Protein AF-A0A4Q4CK90-F1 (afdb_monomer_lite)

Secondary structure (DSSP, 8-state):
-PPPP-------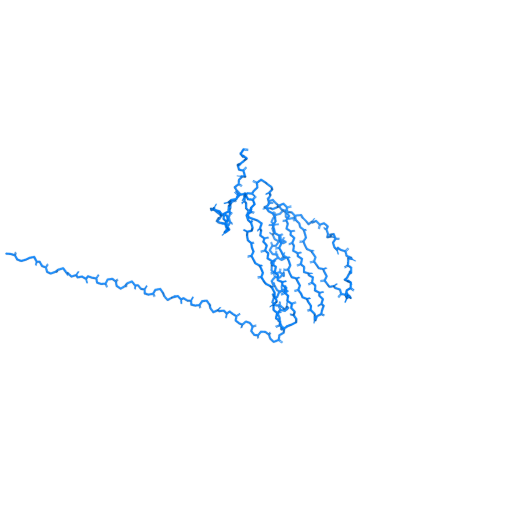----------------TT-SHHHHHHHHHHHHHHHHTSTT-EEPP-TTTTPPBTTB--EEEEEEEEETTEEEEEEEEEEETTTEEEEEEEEEPPTTB-PPEEEEEEEE-SSSEEEEEEEEE--STTPPSSPTT--S----B----

pLDDT: mean 79.54, std 20.95, range [35.12, 98.38]

Foldseek 3Di:
DDDDDDPPPPPPDPPPPPPPPPPPPPPPVFACVVVVVVVLVVVVVVQVPAPAKDWDDDPCVPPADPVGGKDKDWTWTDGPAFRIWIWIWIDDPQAKIKTWIWTHGPPQFQFFIWTWIWIDHRHYTPDTDTARHGPDPPADVVGPPDPPDDRDGPPDD

Radius of gyration: 23.77 Å; chains: 1; bounding box: 34×91×54 Å

Structure (mmCIF, N/CA/C/O backbone):
data_AF-A0A4Q4CK90-F1
#
_entry.id   AF-A0A4Q4CK90-F1
#
loop_
_atom_site.group_PDB
_atom_site.id
_atom_site.type_symbol
_atom_site.label_atom_id
_atom_site.label_alt_id
_atom_site.label_comp_id
_atom_site.label_asym_id
_atom_site.label_entity_id
_atom_site.label_seq_id
_atom_site.pdbx_PDB_ins_code
_atom_site.Cartn_x
_atom_site.Cartn_y
_atom_site.Cartn_z
_atom_site.occupancy
_atom_site.B_iso_or_equiv
_atom_site.auth_seq_id
_atom_site.auth_comp_id
_atom_site.auth_asym_id
_atom_site.auth_atom_id
_atom_site.pdbx_PDB_model_num
ATOM 1 N N . MET A 1 1 ? -11.743 -72.543 -25.125 1.00 45.97 1 MET A N 1
ATOM 2 C CA . MET A 1 1 ? -10.840 -71.737 -24.270 1.00 45.97 1 MET A CA 1
ATOM 3 C C . MET A 1 1 ? -11.528 -70.420 -23.928 1.00 45.97 1 MET A C 1
ATOM 5 O O . MET A 1 1 ? -11.867 -69.681 -24.841 1.00 45.97 1 MET A O 1
ATOM 9 N N . ARG A 1 2 ? -11.823 -70.162 -22.646 1.00 41.50 2 ARG A N 1
ATOM 10 C CA . ARG A 1 2 ? -12.403 -68.891 -22.164 1.00 41.50 2 ARG A CA 1
ATOM 11 C C . ARG A 1 2 ? -11.261 -67.947 -21.750 1.00 41.50 2 ARG A C 1
ATOM 13 O O . ARG A 1 2 ? -10.321 -68.440 -21.128 1.00 41.50 2 ARG A O 1
ATOM 20 N N . PRO A 1 3 ? -11.304 -66.637 -22.056 1.00 51.50 3 PRO A N 1
ATOM 21 C CA . PRO A 1 3 ? -10.297 -65.705 -21.554 1.00 51.50 3 PRO A CA 1
ATOM 22 C C . PRO A 1 3 ? -10.461 -65.515 -20.032 1.00 51.50 3 PRO A C 1
ATOM 24 O O . PRO A 1 3 ? -11.576 -65.659 -19.520 1.00 51.50 3 PRO A O 1
ATOM 27 N N . PRO A 1 4 ? -9.384 -65.197 -19.290 1.00 47.50 4 PRO A N 1
ATOM 28 C CA . PRO A 1 4 ? -9.470 -64.995 -17.848 1.00 47.50 4 PRO A CA 1
ATOM 29 C C . PRO A 1 4 ? -10.221 -63.690 -17.518 1.00 47.50 4 PRO A C 1
ATOM 31 O O . PRO A 1 4 ? -10.233 -62.753 -18.327 1.00 47.50 4 PRO A O 1
ATOM 34 N N . PRO A 1 5 ? -10.854 -63.590 -16.335 1.00 46.75 5 PRO A N 1
ATOM 35 C CA . PRO A 1 5 ? -11.601 -62.403 -15.949 1.00 46.75 5 PRO A CA 1
ATOM 36 C C . PRO A 1 5 ? -10.650 -61.221 -15.720 1.00 46.75 5 PRO A C 1
ATOM 38 O O . PRO A 1 5 ? -9.646 -61.322 -15.014 1.00 46.75 5 PRO A O 1
ATOM 41 N N . ARG A 1 6 ? -10.978 -60.067 -16.313 1.00 45.03 6 ARG A N 1
ATOM 42 C CA . ARG A 1 6 ? -10.251 -58.809 -16.101 1.00 45.03 6 ARG A CA 1
ATOM 43 C C . ARG A 1 6 ? -10.436 -58.349 -14.653 1.00 45.03 6 ARG A C 1
ATOM 45 O O . ARG A 1 6 ? -11.505 -57.866 -14.283 1.00 45.03 6 ARG A O 1
ATOM 52 N N . CYS A 1 7 ? -9.380 -58.461 -13.851 1.00 35.41 7 CYS A N 1
ATOM 53 C CA . CYS A 1 7 ? -9.307 -57.871 -12.519 1.00 35.41 7 CYS A CA 1
ATOM 54 C C . CYS A 1 7 ? -9.295 -56.338 -12.655 1.00 35.41 7 CYS A C 1
ATOM 56 O O . CYS A 1 7 ? -8.308 -55.730 -13.071 1.00 35.41 7 CYS A O 1
ATOM 58 N N . ARG A 1 8 ? -10.438 -55.702 -12.384 1.00 43.19 8 ARG A N 1
ATOM 59 C CA . ARG A 1 8 ? -10.606 -54.246 -12.428 1.00 43.19 8 ARG A CA 1
ATOM 60 C C . ARG A 1 8 ? -9.998 -53.664 -11.151 1.00 43.19 8 ARG A C 1
ATOM 62 O O . ARG A 1 8 ? -10.685 -53.523 -10.144 1.00 43.19 8 ARG A O 1
ATOM 69 N N . LEU A 1 9 ? -8.702 -53.352 -11.188 1.00 37.97 9 LEU A N 1
ATOM 70 C CA . LEU A 1 9 ? -8.012 -52.653 -10.106 1.00 37.97 9 LEU A CA 1
ATOM 71 C C . LEU A 1 9 ? -8.641 -51.255 -9.948 1.00 37.97 9 LEU A C 1
ATOM 73 O O . LEU A 1 9 ? -8.344 -50.322 -10.696 1.00 37.97 9 LEU A O 1
ATOM 77 N N . LEU A 1 10 ? -9.571 -51.115 -9.003 1.00 41.34 10 LEU A N 1
ATOM 78 C CA . LEU A 1 10 ? -10.114 -49.831 -8.572 1.00 41.34 10 LEU A CA 1
ATOM 79 C C . LEU A 1 10 ? -9.000 -49.059 -7.855 1.00 41.34 10 LEU A C 1
ATOM 81 O O . LEU A 1 10 ? -8.871 -49.118 -6.634 1.00 41.34 10 LEU A O 1
ATOM 85 N N . LEU A 1 11 ? -8.197 -48.313 -8.615 1.00 40.19 11 LEU A N 1
ATOM 86 C CA . LEU A 1 11 ? -7.336 -47.266 -8.072 1.00 40.19 11 LEU A CA 1
ATOM 87 C C . LEU A 1 11 ? -8.235 -46.191 -7.451 1.00 40.19 11 LEU A C 1
ATOM 89 O O . LEU A 1 11 ? -8.676 -45.246 -8.110 1.00 40.19 11 LEU A O 1
ATOM 93 N N . ARG A 1 12 ? -8.533 -46.348 -6.157 1.00 37.84 12 ARG A N 1
ATOM 94 C CA . ARG A 1 12 ? -9.088 -45.283 -5.323 1.00 37.84 12 ARG A CA 1
ATOM 95 C C . ARG A 1 12 ? -8.085 -44.133 -5.330 1.00 37.84 12 ARG A C 1
ATOM 97 O O . ARG A 1 12 ? -7.097 -44.160 -4.602 1.00 37.84 12 ARG A O 1
ATOM 104 N N . ARG A 1 13 ? -8.337 -43.116 -6.160 1.00 42.12 13 ARG A N 1
ATOM 105 C CA . ARG A 1 13 ? -7.615 -41.843 -6.080 1.00 42.12 13 ARG A CA 1
ATOM 106 C C . ARG A 1 13 ? -7.726 -41.338 -4.639 1.00 42.12 13 ARG A C 1
ATOM 108 O O . ARG A 1 13 ? -8.846 -41.294 -4.118 1.00 42.12 13 ARG A O 1
ATOM 115 N N . PRO A 1 14 ? -6.620 -40.967 -3.976 1.00 37.69 14 PRO A N 1
ATOM 116 C CA . PRO A 1 14 ? -6.712 -40.426 -2.636 1.00 37.69 14 PRO A CA 1
ATOM 117 C C . PRO A 1 14 ? -7.546 -39.149 -2.723 1.00 37.69 14 PRO A C 1
ATOM 119 O O . PRO A 1 14 ? -7.231 -38.237 -3.490 1.00 37.69 14 PRO A O 1
ATOM 122 N N . ARG A 1 15 ? -8.654 -39.106 -1.971 1.00 43.66 15 ARG A N 1
ATOM 123 C CA . ARG A 1 15 ? -9.431 -37.883 -1.758 1.00 43.66 15 ARG A CA 1
ATOM 124 C C . ARG A 1 15 ? -8.452 -36.840 -1.233 1.00 43.66 15 ARG A C 1
ATOM 126 O O . ARG A 1 15 ? -8.054 -36.899 -0.072 1.00 43.66 15 ARG A O 1
ATOM 133 N N . GLN A 1 16 ? -8.052 -35.904 -2.091 1.00 48.88 16 GLN A N 1
ATOM 134 C CA . GLN A 1 16 ? -7.322 -34.715 -1.683 1.00 48.88 16 GLN A CA 1
ATOM 135 C C . GLN A 1 16 ? -8.196 -34.018 -0.641 1.00 48.88 16 GLN A C 1
ATOM 137 O O . GLN A 1 16 ? -9.217 -33.408 -0.963 1.00 48.88 16 GLN A O 1
ATOM 142 N N . ARG A 1 17 ? -7.827 -34.175 0.633 1.00 42.12 17 ARG A N 1
ATOM 143 C CA . ARG A 1 17 ? -8.389 -33.407 1.738 1.00 42.12 17 ARG A CA 1
ATOM 144 C C . ARG A 1 17 ? -8.134 -31.946 1.383 1.00 42.12 17 ARG A C 1
ATOM 146 O O . ARG A 1 17 ? -7.017 -31.457 1.540 1.00 42.12 17 ARG A O 1
ATOM 153 N N . ARG A 1 18 ? -9.156 -31.260 0.861 1.00 48.50 18 ARG A N 1
ATOM 154 C CA . ARG A 1 18 ? -9.165 -29.802 0.764 1.00 48.50 18 ARG A CA 1
ATOM 155 C C . ARG A 1 18 ? -8.982 -29.302 2.189 1.00 48.50 18 ARG A C 1
ATOM 157 O O . ARG A 1 18 ? -9.931 -29.302 2.970 1.00 48.50 18 ARG A O 1
ATOM 164 N N . ARG A 1 19 ? -7.748 -28.945 2.550 1.00 43.62 19 ARG A N 1
ATOM 165 C CA . ARG A 1 19 ? -7.482 -28.181 3.763 1.00 43.62 19 ARG A CA 1
ATOM 166 C C . ARG A 1 19 ? -8.264 -26.887 3.581 1.00 43.62 19 ARG A C 1
ATOM 168 O O . ARG A 1 19 ? -7.868 -26.040 2.784 1.00 43.62 19 ARG A O 1
ATOM 175 N N . ARG A 1 20 ? -9.421 -26.785 4.241 1.00 41.34 20 ARG A N 1
ATOM 176 C CA . ARG A 1 20 ? -10.100 -25.509 4.440 1.00 41.34 20 ARG A CA 1
ATOM 177 C C . ARG A 1 20 ? -9.049 -24.627 5.098 1.00 41.34 20 ARG A C 1
ATOM 179 O O . ARG A 1 20 ? -8.660 -24.898 6.229 1.00 41.34 20 ARG A O 1
ATOM 186 N N . ARG A 1 21 ? -8.489 -23.675 4.346 1.00 40.56 21 ARG A N 1
ATOM 187 C CA . ARG A 1 21 ? -7.669 -22.622 4.936 1.00 40.56 21 ARG A CA 1
ATOM 188 C C . ARG A 1 21 ? -8.624 -21.908 5.876 1.00 40.56 21 ARG A C 1
ATOM 190 O O . ARG A 1 21 ? -9.589 -21.306 5.415 1.00 40.56 21 ARG A O 1
ATOM 197 N N . SER A 1 22 ? -8.440 -22.138 7.168 1.00 35.12 22 SER A N 1
ATOM 198 C CA . SER A 1 22 ? -9.153 -21.441 8.222 1.00 35.12 22 SER A CA 1
ATOM 199 C C . SER A 1 22 ? -9.056 -19.956 7.911 1.00 35.12 22 SER A C 1
ATOM 201 O O . SER A 1 22 ? -7.952 -19.418 7.813 1.00 35.12 22 SER A O 1
ATOM 203 N N . ILE A 1 23 ? -10.206 -19.324 7.689 1.00 42.31 23 ILE A N 1
ATOM 204 C CA . ILE A 1 23 ? -10.325 -17.877 7.802 1.00 42.31 23 ILE A CA 1
ATOM 205 C C . ILE A 1 23 ? -9.825 -17.586 9.213 1.00 42.31 23 ILE A C 1
ATOM 207 O O . ILE A 1 23 ? -10.406 -18.067 10.184 1.00 42.31 23 ILE A O 1
ATOM 211 N N . ILE A 1 24 ? -8.668 -16.940 9.318 1.00 43.41 24 ILE A N 1
ATOM 212 C CA . ILE A 1 24 ? -8.132 -16.517 10.604 1.00 43.41 24 ILE A CA 1
ATOM 213 C C . ILE A 1 24 ? -9.055 -15.383 11.048 1.00 43.41 24 ILE A C 1
ATOM 215 O O . ILE A 1 24 ? -8.855 -14.237 10.653 1.00 43.41 24 ILE A O 1
ATOM 219 N N . SER A 1 25 ? -10.101 -15.705 11.810 1.00 40.41 25 SER A N 1
ATOM 220 C CA . SER A 1 25 ? -10.760 -14.711 12.651 1.00 40.41 25 SER A CA 1
ATOM 221 C C . SER A 1 25 ? -9.753 -14.335 13.727 1.00 40.41 25 SER A C 1
ATOM 223 O O . SER A 1 25 ? -9.629 -15.006 14.747 1.00 40.41 25 SER A O 1
ATOM 225 N N . LEU A 1 26 ? -8.964 -13.298 13.451 1.00 45.69 26 LEU A N 1
ATOM 226 C CA . LEU A 1 26 ? -8.247 -12.574 14.487 1.00 45.69 26 LEU A CA 1
ATOM 227 C C . LEU A 1 26 ? -9.299 -11.810 15.291 1.00 45.69 26 LEU A C 1
ATOM 229 O O . LEU A 1 26 ? -9.596 -10.652 15.008 1.00 45.69 26 LEU A O 1
ATOM 233 N N . GLU A 1 27 ? -9.875 -12.470 16.292 1.00 46.72 27 GLU A N 1
ATOM 234 C CA . GLU A 1 27 ? -10.564 -11.785 17.384 1.00 46.72 27 GLU A CA 1
ATOM 235 C C . GLU A 1 27 ? -9.514 -11.119 18.279 1.00 46.72 27 GLU A C 1
ATOM 237 O O . GLU A 1 27 ? -9.239 -11.522 19.403 1.00 46.72 27 GLU A O 1
ATOM 242 N N . SER A 1 28 ? -8.848 -10.101 17.740 1.00 49.38 28 SER A N 1
ATOM 243 C CA . SER A 1 28 ? -8.083 -9.156 18.540 1.00 49.38 28 SER A CA 1
ATOM 244 C C . SER A 1 28 ? -9.071 -8.118 19.057 1.00 49.38 28 SER A C 1
ATOM 246 O O . SER A 1 28 ? -9.614 -7.348 18.266 1.00 49.38 28 SER A O 1
ATOM 248 N N . GLY A 1 29 ? -9.300 -8.088 20.373 1.00 55.38 29 GLY A N 1
ATOM 249 C CA . GLY A 1 29 ? -10.171 -7.138 21.085 1.00 55.38 29 GLY A CA 1
ATOM 250 C C . GLY A 1 29 ? -9.756 -5.656 20.998 1.00 55.38 29 GLY A C 1
ATOM 251 O O . GLY A 1 29 ? -9.988 -4.903 21.932 1.00 55.38 29 GLY A O 1
ATOM 252 N N . GLY A 1 30 ? -9.130 -5.229 19.898 1.00 75.31 30 GLY A N 1
ATOM 253 C CA . GLY A 1 30 ? -8.584 -3.889 19.667 1.00 75.31 30 GLY A CA 1
ATOM 254 C C . GLY A 1 30 ? -8.943 -3.287 18.303 1.00 75.31 30 GLY A C 1
ATOM 255 O O . GLY A 1 30 ? -8.221 -2.417 17.819 1.00 75.31 30 GLY A O 1
ATOM 256 N N . GLY A 1 31 ? -10.024 -3.754 17.666 1.00 86.62 31 GLY A N 1
ATOM 257 C CA . GLY A 1 31 ? -10.440 -3.285 16.340 1.00 86.62 31 GLY A CA 1
ATOM 258 C C . GLY A 1 31 ? -9.451 -3.662 15.221 1.00 86.62 31 GLY A C 1
ATOM 259 O O . GLY A 1 31 ? -8.482 -4.388 15.449 1.00 86.62 31 GLY A O 1
ATOM 260 N N . PRO A 1 32 ? -9.666 -3.192 13.980 1.00 94.69 32 PRO A N 1
ATOM 261 C CA . PRO A 1 32 ? -8.840 -3.573 12.831 1.00 94.69 32 PRO A CA 1
ATOM 262 C C . PRO A 1 32 ? -7.491 -2.835 12.759 1.00 94.69 32 PRO A C 1
ATOM 264 O O . PRO A 1 32 ? -6.594 -3.264 12.033 1.00 94.69 32 PRO A O 1
ATOM 267 N N . PHE A 1 33 ? -7.314 -1.729 13.492 1.00 94.81 33 PHE A N 1
ATOM 268 C CA . PHE A 1 33 ? -6.148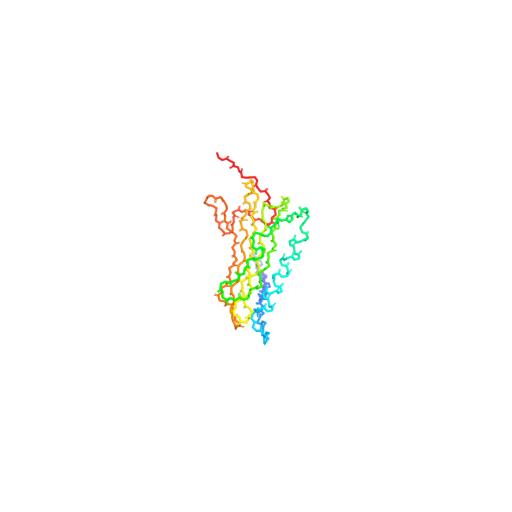 -0.849 13.340 1.00 94.81 33 PHE A CA 1
ATOM 269 C C . PHE A 1 33 ? -4.798 -1.541 13.590 1.00 94.81 33 PHE A C 1
ATOM 271 O O . PHE A 1 33 ? -3.896 -1.342 12.774 1.00 94.81 33 PHE A O 1
ATOM 278 N N . PRO A 1 34 ? -4.615 -2.381 14.632 1.00 95.06 34 PRO A N 1
ATOM 279 C CA . PRO A 1 34 ? -3.344 -3.075 14.848 1.00 95.06 34 PRO A CA 1
ATOM 280 C C . PRO A 1 34 ? -2.938 -3.962 13.664 1.00 95.06 34 PRO A C 1
ATOM 282 O O . PRO A 1 34 ? -1.782 -3.936 13.244 1.00 95.06 34 PRO A O 1
ATOM 285 N N . ALA A 1 35 ? -3.893 -4.690 13.078 1.00 94.31 35 ALA A N 1
ATOM 286 C CA . ALA A 1 35 ? -3.637 -5.554 11.929 1.00 94.31 35 ALA A CA 1
ATOM 287 C C . ALA A 1 35 ? -3.237 -4.744 10.684 1.00 94.31 35 ALA A C 1
ATOM 289 O O . ALA A 1 35 ? -2.302 -5.119 9.976 1.00 94.31 35 ALA A O 1
ATOM 290 N N . ILE A 1 36 ? -3.888 -3.602 10.442 1.00 96.25 36 ILE A N 1
ATOM 291 C CA . ILE A 1 36 ? -3.566 -2.750 9.288 1.00 96.25 36 ILE A CA 1
ATOM 292 C C . ILE A 1 36 ? -2.207 -2.067 9.473 1.00 96.25 36 ILE A C 1
ATOM 294 O O . ILE A 1 36 ? -1.409 -2.025 8.538 1.00 96.25 36 ILE A O 1
ATOM 298 N N . ARG A 1 37 ? -1.879 -1.606 10.688 1.00 95.81 37 ARG A N 1
ATOM 299 C CA . ARG A 1 37 ? -0.543 -1.073 11.005 1.00 95.81 37 ARG A CA 1
ATOM 300 C C . ARG A 1 37 ? 0.547 -2.129 10.804 1.00 95.81 37 ARG A C 1
ATOM 302 O O . ARG A 1 37 ? 1.593 -1.818 10.237 1.00 95.81 37 ARG A O 1
ATOM 309 N N . ALA A 1 38 ? 0.299 -3.375 11.212 1.00 96.31 38 ALA A N 1
ATOM 310 C CA . ALA A 1 38 ? 1.223 -4.482 10.973 1.00 96.31 38 ALA A CA 1
ATOM 311 C C . ALA A 1 38 ? 1.404 -4.765 9.470 1.00 96.31 38 ALA A C 1
ATOM 313 O O . ALA A 1 38 ? 2.534 -4.945 9.012 1.00 96.31 38 ALA A O 1
ATOM 314 N N . ALA A 1 39 ? 0.321 -4.734 8.686 1.00 96.19 39 ALA A N 1
ATOM 315 C CA . ALA A 1 39 ? 0.392 -4.868 7.232 1.00 96.19 39 ALA A CA 1
ATOM 316 C C . ALA A 1 39 ? 1.219 -3.736 6.601 1.00 96.19 39 ALA A C 1
ATOM 318 O O . ALA A 1 39 ? 2.131 -4.000 5.817 1.00 96.19 39 ALA A O 1
ATOM 319 N N . ALA A 1 40 ? 0.971 -2.487 7.001 1.00 97.31 40 ALA A N 1
ATOM 320 C CA . ALA A 1 40 ? 1.731 -1.329 6.545 1.00 97.31 40 ALA A CA 1
ATOM 321 C C . ALA A 1 40 ? 3.226 -1.446 6.882 1.00 97.31 40 ALA A C 1
ATOM 323 O O . ALA A 1 40 ? 4.078 -1.199 6.029 1.00 97.31 40 ALA A O 1
ATOM 324 N N . ALA A 1 41 ? 3.560 -1.880 8.102 1.00 97.06 41 ALA A N 1
ATOM 325 C CA . ALA A 1 41 ? 4.940 -2.126 8.509 1.00 97.06 41 ALA A CA 1
ATOM 326 C C . ALA A 1 41 ? 5.598 -3.222 7.656 1.00 97.06 41 ALA A C 1
ATOM 328 O O . ALA A 1 41 ? 6.743 -3.065 7.236 1.00 97.06 41 ALA A O 1
ATOM 329 N N . ALA A 1 42 ? 4.873 -4.296 7.330 1.00 97.19 42 ALA A N 1
ATOM 330 C CA . ALA A 1 42 ? 5.375 -5.353 6.458 1.00 97.19 42 ALA A CA 1
ATOM 331 C C . ALA A 1 42 ? 5.640 -4.856 5.024 1.00 97.19 42 ALA A C 1
ATOM 333 O O . ALA A 1 42 ? 6.696 -5.160 4.465 1.00 97.19 42 ALA A O 1
ATOM 334 N N . PHE A 1 43 ? 4.733 -4.063 4.439 1.00 97.38 43 PHE A N 1
ATOM 335 C CA . PHE A 1 43 ? 4.964 -3.420 3.138 1.00 97.38 43 PHE A CA 1
ATOM 336 C C . PHE A 1 43 ? 6.172 -2.487 3.182 1.00 97.38 43 PHE A C 1
ATOM 338 O O . PHE A 1 43 ? 7.044 -2.575 2.319 1.00 97.38 43 PHE A O 1
ATOM 345 N N . ARG A 1 44 ? 6.268 -1.651 4.221 1.00 97.50 44 ARG A N 1
ATOM 346 C CA . ARG A 1 44 ? 7.389 -0.727 4.420 1.00 97.50 44 ARG A CA 1
ATOM 347 C C . ARG A 1 44 ? 8.715 -1.472 4.482 1.00 97.50 44 ARG A C 1
ATOM 349 O O . ARG A 1 44 ? 9.643 -1.117 3.764 1.00 97.50 44 ARG A O 1
ATOM 356 N N . THR A 1 45 ? 8.796 -2.513 5.306 1.00 97.88 45 THR A N 1
ATOM 357 C CA . THR A 1 45 ? 9.992 -3.350 5.422 1.00 97.88 45 THR A CA 1
ATOM 358 C C . THR A 1 45 ? 10.351 -3.949 4.071 1.00 97.88 45 THR A C 1
ATOM 360 O O . THR A 1 45 ? 11.491 -3.808 3.644 1.00 97.88 45 THR A O 1
ATOM 363 N N . LYS A 1 46 ? 9.394 -4.540 3.347 1.00 96.50 46 LYS A N 1
ATOM 364 C CA . LYS A 1 46 ? 9.660 -5.095 2.012 1.00 96.50 46 LYS A CA 1
ATOM 365 C C . LYS A 1 46 ? 10.187 -4.049 1.034 1.00 96.50 46 LYS A C 1
ATOM 367 O O . LYS A 1 46 ? 11.165 -4.330 0.353 1.00 96.50 46 LYS A O 1
ATOM 372 N N . LEU A 1 47 ? 9.581 -2.862 0.990 1.00 96.44 47 LEU A N 1
ATOM 373 C CA . LEU A 1 47 ? 10.021 -1.777 0.112 1.00 96.44 47 LEU A CA 1
ATOM 374 C C . LEU A 1 47 ? 11.443 -1.330 0.439 1.00 96.44 47 LEU A C 1
ATOM 376 O O . LEU A 1 47 ? 12.268 -1.260 -0.462 1.00 96.44 47 LEU A O 1
ATOM 380 N N . LEU A 1 48 ? 11.756 -1.096 1.715 1.00 96.75 48 LEU A N 1
ATOM 381 C CA . LEU A 1 48 ? 13.093 -0.667 2.140 1.00 96.75 48 LEU A CA 1
ATOM 382 C C . LEU A 1 48 ? 14.192 -1.695 1.836 1.00 96.75 48 LEU A C 1
ATOM 384 O O . LEU A 1 48 ? 15.348 -1.313 1.700 1.00 96.75 48 LEU A O 1
ATOM 388 N N . HIS A 1 49 ? 13.838 -2.975 1.708 1.00 96.94 49 HIS A N 1
ATOM 389 C CA . HIS A 1 49 ? 14.768 -4.035 1.316 1.00 96.94 49 HIS A CA 1
ATOM 390 C C . HIS A 1 49 ? 14.872 -4.225 -0.206 1.00 96.94 49 HIS A C 1
ATOM 392 O O . HIS A 1 49 ? 15.618 -5.097 -0.651 1.00 96.94 49 HIS A O 1
ATOM 398 N N . VAL A 1 50 ? 14.150 -3.447 -1.024 1.00 95.81 50 VAL A N 1
ATOM 399 C CA . VAL A 1 50 ? 14.303 -3.503 -2.483 1.00 95.81 50 VAL A CA 1
ATOM 400 C C . VAL A 1 50 ? 15.691 -2.969 -2.863 1.00 95.81 50 VAL A C 1
ATOM 402 O O . VAL A 1 50 ? 15.995 -1.806 -2.580 1.00 95.81 50 VAL A O 1
ATOM 405 N N . PRO A 1 51 ? 16.536 -3.769 -3.542 1.00 96.00 51 PRO A N 1
ATOM 406 C CA . PRO A 1 51 ? 17.859 -3.321 -3.957 1.00 96.00 51 PRO A CA 1
ATOM 407 C C . PRO A 1 51 ? 17.780 -2.102 -4.879 1.00 96.00 51 PRO A C 1
ATOM 409 O O . PRO A 1 51 ? 17.018 -2.087 -5.848 1.00 96.00 51 PRO A O 1
ATOM 412 N N . GLY A 1 52 ? 18.584 -1.080 -4.585 1.00 96.19 52 GLY A N 1
ATOM 413 C CA . GLY A 1 52 ? 18.621 0.152 -5.372 1.00 96.19 52 GLY A CA 1
ATOM 414 C C . GLY A 1 52 ? 17.407 1.066 -5.182 1.00 96.19 52 GLY A C 1
ATOM 415 O O . GLY A 1 52 ? 17.207 1.952 -6.014 1.00 96.19 52 GLY A O 1
ATOM 416 N N . LEU A 1 53 ? 16.606 0.874 -4.123 1.00 97.56 53 LEU A N 1
ATOM 417 C CA . LEU A 1 53 ? 15.553 1.822 -3.765 1.00 97.56 53 LEU A CA 1
ATOM 418 C C . LEU A 1 53 ? 16.160 3.205 -3.484 1.00 97.56 53 LEU A C 1
ATOM 420 O O . LEU A 1 53 ? 16.957 3.377 -2.563 1.00 97.56 53 LEU A O 1
ATOM 424 N N . ARG A 1 54 ? 15.713 4.209 -4.235 1.00 97.50 54 ARG A N 1
ATOM 425 C CA . ARG A 1 54 ? 15.940 5.628 -3.954 1.00 97.50 54 ARG A CA 1
ATOM 426 C C . ARG A 1 54 ? 14.643 6.226 -3.439 1.00 97.50 54 ARG A C 1
ATOM 428 O O . ARG A 1 54 ? 13.618 6.121 -4.110 1.00 97.50 54 ARG A O 1
ATOM 435 N N . ARG A 1 55 ? 14.677 6.815 -2.245 1.00 96.44 55 ARG A N 1
ATOM 436 C CA . ARG A 1 55 ? 13.512 7.499 -1.675 1.00 96.44 55 ARG A CA 1
ATOM 437 C C . ARG A 1 55 ? 13.292 8.821 -2.398 1.00 96.44 55 ARG A C 1
ATOM 439 O O . ARG A 1 55 ? 14.254 9.515 -2.711 1.00 96.44 55 ARG A O 1
ATOM 446 N N . GLU A 1 56 ? 12.032 9.134 -2.646 1.00 93.88 56 GLU A N 1
ATOM 447 C CA . GLU A 1 56 ? 11.600 10.451 -3.104 1.00 93.88 56 GLU A CA 1
ATOM 448 C C . GLU A 1 56 ? 11.136 11.271 -1.899 1.00 93.88 56 GLU A C 1
ATOM 450 O O . GLU A 1 56 ? 10.794 10.715 -0.847 1.00 93.88 56 GLU A O 1
ATOM 455 N N . GLU A 1 57 ? 11.149 12.591 -2.059 1.00 90.44 57 GLU A N 1
ATOM 456 C CA . GLU A 1 57 ? 10.559 13.505 -1.088 1.00 90.44 57 GLU A CA 1
ATOM 457 C C . GLU A 1 57 ? 9.067 13.214 -0.930 1.00 90.44 57 GLU A C 1
ATOM 459 O O . GLU A 1 57 ? 8.378 12.826 -1.878 1.00 90.44 57 GLU A O 1
ATOM 464 N N . ASP A 1 58 ? 8.581 13.365 0.298 1.00 87.12 58 ASP A N 1
ATOM 465 C CA . ASP A 1 58 ? 7.168 13.212 0.602 1.00 87.12 58 ASP A CA 1
ATOM 466 C C . ASP A 1 58 ? 6.451 14.539 0.308 1.00 87.12 58 ASP A C 1
ATOM 468 O O . ASP A 1 58 ? 6.633 15.492 1.068 1.00 87.12 58 ASP A O 1
ATOM 472 N N . PRO A 1 59 ? 5.623 14.630 -0.750 1.00 81.81 59 PRO A N 1
ATOM 473 C CA . PRO A 1 59 ? 4.897 15.855 -1.067 1.00 81.81 59 PRO A CA 1
ATOM 474 C C . PRO A 1 59 ? 3.828 16.188 -0.018 1.00 81.81 59 PRO A C 1
ATOM 476 O O . PRO A 1 59 ? 3.336 17.311 0.006 1.00 81.81 59 PRO A O 1
ATOM 479 N N . ALA A 1 60 ? 3.457 15.230 0.837 1.00 80.06 60 ALA A N 1
ATOM 480 C CA . ALA A 1 60 ? 2.516 15.437 1.928 1.00 80.06 60 ALA A CA 1
ATOM 481 C C . ALA A 1 60 ? 3.207 15.726 3.272 1.00 80.06 60 ALA A C 1
ATOM 483 O O . ALA A 1 60 ? 2.530 15.866 4.295 1.00 80.06 60 ALA A O 1
ATOM 484 N N . ALA A 1 61 ? 4.541 15.850 3.293 1.00 81.88 61 ALA A N 1
ATOM 485 C CA . ALA A 1 61 ? 5.271 16.225 4.495 1.00 81.88 61 ALA A CA 1
ATOM 486 C C . ALA A 1 61 ? 4.774 17.578 5.028 1.00 81.88 61 ALA A C 1
ATOM 488 O O . ALA A 1 61 ? 4.808 18.593 4.339 1.00 81.88 61 ALA A O 1
ATOM 489 N N . GLY A 1 62 ? 4.315 17.586 6.280 1.00 77.50 62 GLY A N 1
ATOM 490 C CA . GLY A 1 62 ? 3.836 18.797 6.948 1.00 77.50 62 GLY A CA 1
ATOM 491 C C . GLY A 1 62 ? 2.387 19.186 6.638 1.00 77.50 62 GLY A C 1
ATOM 492 O O . GLY A 1 62 ? 1.896 20.141 7.240 1.00 77.50 62 GLY A O 1
ATOM 493 N N . ILE A 1 63 ? 1.672 18.450 5.777 1.00 82.06 63 ILE A N 1
ATOM 494 C CA . ILE A 1 63 ? 0.234 18.670 5.584 1.00 82.06 63 ILE A CA 1
ATOM 495 C C . ILE A 1 63 ? -0.519 18.257 6.854 1.00 82.06 63 ILE A C 1
ATOM 497 O O . ILE A 1 63 ? -0.368 17.145 7.362 1.00 82.06 63 ILE A O 1
ATOM 501 N N . GLN A 1 64 ? -1.366 19.158 7.353 1.00 76.69 64 GLN A N 1
ATOM 502 C CA . GLN A 1 64 ? -2.271 18.897 8.470 1.00 76.69 64 GLN A CA 1
ATOM 503 C C . GLN A 1 64 ? -3.682 18.587 7.963 1.00 76.69 64 GLN A C 1
ATOM 505 O O . GLN A 1 64 ? -4.105 19.063 6.910 1.00 76.69 64 GLN A O 1
ATOM 510 N N . GLY A 1 65 ? -4.421 17.770 8.712 1.00 72.75 65 GLY A N 1
ATOM 511 C CA . GLY A 1 65 ? -5.780 17.394 8.347 1.00 72.75 65 GLY A CA 1
ATOM 512 C C . GLY A 1 65 ? -6.790 18.492 8.668 1.00 72.75 65 GLY A C 1
ATOM 513 O O . GLY A 1 65 ? -6.761 19.095 9.736 1.00 72.75 65 GLY A O 1
ATOM 514 N N . ILE A 1 66 ? -7.766 18.673 7.780 1.00 73.38 66 ILE A N 1
ATOM 515 C CA . ILE A 1 66 ? -8.904 19.588 7.982 1.00 73.38 66 ILE A CA 1
ATOM 516 C C . ILE A 1 66 ? -9.793 19.218 9.183 1.00 73.38 66 ILE A C 1
ATOM 518 O O . ILE A 1 66 ? -10.542 20.050 9.680 1.00 73.38 66 ILE A O 1
ATOM 522 N N . ALA A 1 67 ? -9.728 17.969 9.651 1.00 68.56 67 ALA A N 1
ATOM 523 C CA . ALA A 1 67 ? -10.559 17.434 10.731 1.00 68.56 67 ALA A CA 1
ATOM 524 C C . ALA A 1 67 ? -9.806 17.288 12.070 1.00 68.56 67 ALA A C 1
ATOM 526 O O . ALA A 1 67 ? -10.285 16.581 12.962 1.00 68.56 67 ALA A O 1
ATOM 527 N N . GLY A 1 68 ? -8.632 17.919 12.197 1.00 74.50 68 GLY A N 1
ATOM 528 C CA . GLY A 1 68 ? -7.764 17.845 13.372 1.00 74.50 68 GLY A CA 1
ATOM 529 C C . GLY A 1 68 ? -6.430 17.135 13.098 1.00 74.50 68 GLY A C 1
ATOM 530 O O . GLY A 1 68 ? -6.059 16.931 11.939 1.00 74.50 68 GLY A O 1
ATOM 531 N N . PRO A 1 69 ? -5.683 16.762 14.155 1.00 82.12 69 PRO A N 1
ATOM 532 C CA . PRO A 1 69 ? -4.372 16.145 14.007 1.00 82.12 69 PRO A CA 1
ATOM 533 C C . PRO A 1 69 ? -4.482 14.794 13.297 1.00 82.12 69 PRO A C 1
ATOM 535 O O . PRO A 1 69 ? -5.257 13.918 13.689 1.00 82.12 69 PRO A O 1
ATOM 538 N N . VAL A 1 70 ? -3.667 14.625 12.260 1.00 88.44 70 VAL A N 1
ATOM 539 C CA . VAL A 1 70 ? -3.546 13.383 11.497 1.00 88.44 70 VAL A CA 1
ATOM 540 C C . VAL A 1 70 ? -2.125 12.862 11.598 1.00 88.44 70 VAL A C 1
ATOM 542 O O . VAL A 1 70 ? -1.165 13.629 11.620 1.00 88.44 70 VAL A O 1
ATOM 545 N N . LEU A 1 71 ? -1.986 11.543 11.646 1.00 89.50 71 LEU A N 1
ATOM 546 C CA . LEU A 1 71 ? -0.705 10.879 11.469 1.00 89.50 71 LEU A CA 1
ATOM 547 C C . LEU A 1 71 ? -0.629 10.426 10.015 1.00 89.50 71 LEU A C 1
ATOM 549 O O . LEU A 1 71 ? -1.194 9.395 9.651 1.00 89.50 71 LEU A O 1
ATOM 553 N N . TRP A 1 72 ? 0.062 11.210 9.195 1.00 91.81 72 TRP A N 1
ATOM 554 C CA . TRP A 1 72 ? 0.285 10.907 7.787 1.00 91.81 72 TRP A CA 1
ATOM 555 C C . TRP A 1 72 ? 1.735 10.477 7.584 1.00 91.81 72 TRP A C 1
ATOM 557 O O . TRP A 1 72 ? 2.667 11.200 7.927 1.00 91.81 72 TRP A O 1
ATOM 567 N N . ARG A 1 73 ? 1.935 9.254 7.094 1.00 91.88 73 ARG A N 1
ATOM 568 C CA . ARG A 1 73 ? 3.259 8.675 6.848 1.00 91.88 73 ARG A CA 1
ATOM 569 C C . ARG A 1 73 ? 3.338 8.196 5.409 1.00 91.88 73 ARG A C 1
ATOM 571 O O . ARG A 1 73 ? 2.644 7.238 5.070 1.00 91.88 73 ARG A O 1
ATOM 578 N N . ASN A 1 74 ? 4.233 8.777 4.613 1.00 94.44 74 ASN A N 1
ATOM 579 C CA . ASN A 1 74 ? 4.514 8.294 3.266 1.00 94.44 74 ASN A CA 1
ATOM 580 C C . ASN A 1 74 ? 5.914 7.691 3.149 1.00 94.44 74 ASN A C 1
ATOM 582 O O . ASN A 1 74 ? 6.900 8.145 3.733 1.00 94.44 74 ASN A O 1
ATOM 586 N N . LEU A 1 75 ? 5.998 6.651 2.332 1.00 96.00 75 LEU A N 1
ATOM 587 C CA . LEU A 1 75 ? 7.225 6.146 1.751 1.00 96.00 75 LEU A CA 1
ATOM 588 C C . LEU A 1 75 ? 7.030 6.126 0.238 1.00 96.00 75 LEU A C 1
ATOM 590 O O . LEU A 1 75 ? 6.293 5.293 -0.288 1.00 96.00 75 LEU A O 1
ATOM 594 N N . ILE A 1 76 ? 7.716 7.036 -0.442 1.00 97.25 76 ILE A N 1
ATOM 595 C CA . ILE A 1 76 ? 7.759 7.101 -1.899 1.00 97.25 76 ILE A CA 1
ATOM 596 C C . ILE A 1 76 ? 9.175 6.751 -2.337 1.00 97.25 76 ILE A C 1
ATOM 598 O O . ILE A 1 76 ? 10.150 7.150 -1.694 1.00 97.25 76 ILE A O 1
ATOM 602 N N . GLY A 1 77 ? 9.307 5.980 -3.409 1.00 97.25 77 GLY A N 1
ATOM 603 C CA . GLY A 1 77 ? 10.616 5.733 -3.987 1.00 97.25 77 GLY A CA 1
ATOM 604 C C . GLY A 1 77 ? 10.590 5.056 -5.342 1.00 97.25 77 GLY A C 1
ATOM 605 O O . GLY A 1 77 ? 9.552 4.603 -5.822 1.00 97.25 77 GLY A O 1
ATOM 606 N N . ARG A 1 78 ? 11.777 4.948 -5.932 1.00 97.88 78 ARG A N 1
ATOM 607 C CA . ARG A 1 78 ? 12.037 4.313 -7.229 1.00 97.88 78 ARG A CA 1
ATOM 608 C C . ARG A 1 78 ? 13.061 3.220 -7.067 1.00 97.88 78 ARG A C 1
ATOM 610 O O . ARG A 1 78 ? 13.959 3.340 -6.240 1.00 97.88 78 ARG A O 1
ATOM 617 N N . ALA A 1 79 ? 12.973 2.190 -7.889 1.00 97.19 79 ALA A N 1
ATOM 618 C CA . ALA A 1 79 ? 13.968 1.133 -7.920 1.00 97.19 79 ALA A CA 1
ATOM 619 C C . ALA A 1 79 ? 14.121 0.609 -9.351 1.00 97.19 79 ALA A C 1
ATOM 621 O O . ALA A 1 79 ? 13.252 0.834 -10.193 1.00 97.19 79 ALA A O 1
ATOM 622 N N . PRO A 1 80 ? 15.168 -0.172 -9.659 1.00 95.12 80 PRO A N 1
ATOM 623 C CA . PRO A 1 80 ? 15.297 -0.781 -10.978 1.00 95.12 80 PRO A CA 1
ATOM 624 C C . PRO A 1 80 ? 14.064 -1.592 -11.402 1.00 95.12 80 PRO A C 1
ATOM 626 O O . PRO A 1 80 ? 13.813 -1.711 -12.597 1.00 95.12 80 PRO A O 1
ATOM 629 N N . GLY A 1 81 ? 13.297 -2.151 -10.458 1.00 91.69 81 GLY A N 1
ATOM 630 C CA . GLY A 1 81 ? 12.105 -2.967 -10.726 1.00 91.69 81 GLY A CA 1
ATOM 631 C C . GLY A 1 81 ? 10.779 -2.216 -10.905 1.00 91.69 81 GLY A C 1
ATOM 632 O O . GLY A 1 81 ? 9.804 -2.854 -11.278 1.00 91.69 81 GLY A O 1
ATOM 633 N N . PHE A 1 82 ? 10.707 -0.913 -10.629 1.00 95.38 82 PHE A N 1
ATOM 634 C CA . PHE A 1 82 ? 9.472 -0.128 -10.755 1.00 95.38 82 PHE A CA 1
ATOM 635 C C . PHE A 1 82 ? 9.782 1.364 -10.899 1.00 95.38 82 PHE A C 1
ATOM 637 O O . PHE A 1 82 ? 10.726 1.870 -10.288 1.00 95.38 82 PHE A O 1
ATOM 644 N N . ARG A 1 83 ? 8.959 2.106 -11.648 1.00 96.75 83 ARG A N 1
ATOM 645 C CA . ARG A 1 83 ? 9.173 3.555 -11.810 1.00 96.75 83 ARG A CA 1
ATOM 64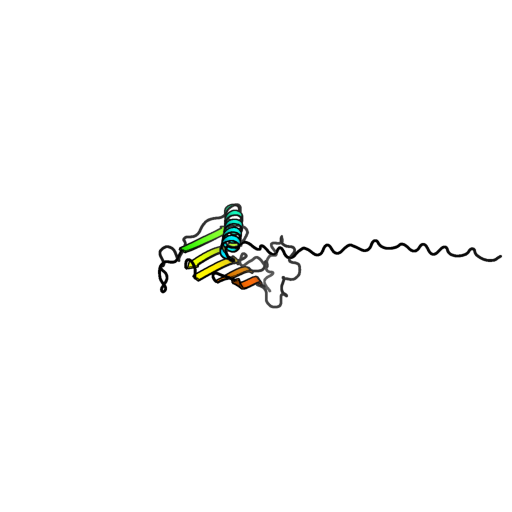6 C C . ARG A 1 83 ? 8.840 4.338 -10.550 1.00 96.75 83 ARG A C 1
ATOM 648 O O . ARG A 1 83 ? 9.427 5.392 -10.334 1.00 96.75 83 ARG A O 1
ATOM 655 N N . ARG A 1 84 ? 7.891 3.836 -9.753 1.00 97.12 84 ARG A N 1
ATOM 656 C CA . ARG A 1 84 ? 7.466 4.445 -8.491 1.00 97.12 84 ARG A CA 1
ATOM 657 C C . ARG A 1 84 ? 6.769 3.421 -7.601 1.00 97.12 84 ARG A C 1
ATOM 659 O O . ARG A 1 84 ? 5.926 2.666 -8.069 1.00 97.12 84 ARG A O 1
ATOM 666 N N . ALA A 1 85 ? 7.092 3.439 -6.320 1.00 97.88 85 ALA A N 1
ATOM 667 C CA . ALA A 1 85 ? 6.351 2.797 -5.250 1.00 97.88 85 ALA A CA 1
ATOM 668 C C . ALA A 1 85 ? 5.855 3.887 -4.304 1.00 97.88 85 ALA A C 1
ATOM 670 O O . ALA A 1 85 ? 6.633 4.761 -3.924 1.00 97.88 85 ALA A O 1
ATOM 671 N N . HIS A 1 86 ? 4.585 3.834 -3.923 1.00 97.69 86 HIS A N 1
ATOM 672 C CA . HIS A 1 86 ? 3.983 4.734 -2.947 1.00 97.69 86 HIS A CA 1
ATOM 673 C C . HIS A 1 86 ? 3.285 3.889 -1.892 1.00 97.69 86 HIS A C 1
ATOM 675 O O . HIS A 1 86 ? 2.360 3.144 -2.191 1.00 97.69 86 HIS A O 1
ATOM 681 N N . LEU A 1 87 ? 3.781 3.964 -0.664 1.00 97.94 87 LEU A N 1
ATOM 682 C CA . LEU A 1 87 ? 3.130 3.427 0.519 1.00 97.94 87 LEU A CA 1
ATOM 683 C C . LEU A 1 87 ? 2.734 4.601 1.405 1.00 97.94 87 LEU A C 1
ATOM 685 O O . LEU A 1 87 ? 3.588 5.385 1.809 1.00 97.94 87 LEU A O 1
ATOM 689 N N . GLU A 1 88 ? 1.460 4.687 1.733 1.00 96.31 88 GLU A N 1
ATOM 690 C CA . GLU A 1 88 ? 0.864 5.755 2.514 1.00 96.31 88 GLU A CA 1
ATOM 691 C C . GLU A 1 88 ? 0.040 5.157 3.650 1.00 96.31 88 GLU A C 1
ATOM 693 O O . GLU A 1 88 ? -0.727 4.209 3.472 1.00 96.31 88 GLU A O 1
ATOM 698 N N . VAL A 1 89 ? 0.213 5.720 4.842 1.00 95.94 89 VAL A N 1
ATOM 699 C CA . VAL A 1 89 ? -0.663 5.458 5.979 1.00 95.94 89 VAL A CA 1
ATOM 700 C C . VAL A 1 89 ? -1.170 6.787 6.495 1.00 95.94 89 VAL A C 1
ATOM 702 O O . VAL A 1 89 ? -0.391 7.566 7.048 1.00 95.94 89 VAL A O 1
ATOM 705 N N . LEU A 1 90 ? -2.471 7.006 6.349 1.00 94.50 90 LEU A N 1
ATOM 706 C CA . LEU A 1 90 ? -3.180 8.135 6.926 1.00 94.50 90 LEU A CA 1
ATOM 707 C C . LEU A 1 90 ? -4.017 7.633 8.096 1.00 94.50 90 LEU A C 1
ATOM 709 O O . LEU A 1 90 ? -4.854 6.743 7.950 1.00 94.50 90 LEU A O 1
ATOM 713 N N . GLU A 1 91 ? -3.798 8.207 9.268 1.00 93.25 91 GLU A N 1
ATOM 714 C CA . GLU A 1 91 ? -4.518 7.821 10.470 1.00 93.25 91 GLU A CA 1
ATOM 715 C C . GLU A 1 91 ? -5.081 9.048 11.185 1.00 93.25 91 GLU A C 1
ATOM 717 O O . GLU A 1 91 ? -4.350 9.964 11.560 1.00 93.25 91 GLU A O 1
ATOM 722 N N . VAL A 1 92 ? -6.394 9.029 11.401 1.00 92.62 92 VAL A N 1
ATOM 723 C CA . VAL A 1 92 ? -7.105 9.916 12.319 1.00 92.62 92 VAL A CA 1
ATOM 724 C C . VAL A 1 92 ? -7.359 9.104 13.593 1.00 92.62 92 VAL A C 1
ATOM 726 O O . VAL A 1 92 ? -8.192 8.185 13.560 1.00 92.62 92 VAL A O 1
ATOM 729 N N . PRO A 1 93 ? -6.651 9.385 14.705 1.00 89.38 93 PRO A N 1
ATOM 730 C CA . PRO A 1 93 ? -6.708 8.563 15.910 1.00 89.38 93 PRO A CA 1
ATOM 731 C C . PRO A 1 93 ? -8.142 8.291 16.374 1.00 89.38 93 PRO A C 1
ATOM 733 O O . PRO A 1 93 ? -8.956 9.202 16.505 1.00 89.38 93 PRO A O 1
ATOM 736 N N . GLY A 1 94 ? -8.465 7.012 16.577 1.00 89.38 94 GLY A N 1
ATOM 737 C CA . GLY A 1 94 ? -9.786 6.579 17.041 1.00 89.38 94 GLY A CA 1
ATOM 738 C C . GLY A 1 94 ? -10.940 6.783 16.051 1.00 89.38 94 GLY A C 1
ATOM 739 O O . GLY A 1 94 ? -12.085 6.574 16.440 1.00 89.38 94 GLY A O 1
ATOM 740 N N . ARG A 1 95 ? -10.683 7.178 14.794 1.00 92.50 95 ARG A N 1
ATOM 741 C CA . ARG A 1 95 ? -11.742 7.465 13.806 1.00 92.50 95 ARG A CA 1
ATOM 742 C C . ARG A 1 95 ? -11.548 6.761 12.471 1.00 92.50 95 ARG A C 1
ATOM 744 O O . ARG A 1 95 ? -12.484 6.133 11.986 1.00 92.50 95 ARG A O 1
ATOM 751 N N . LEU 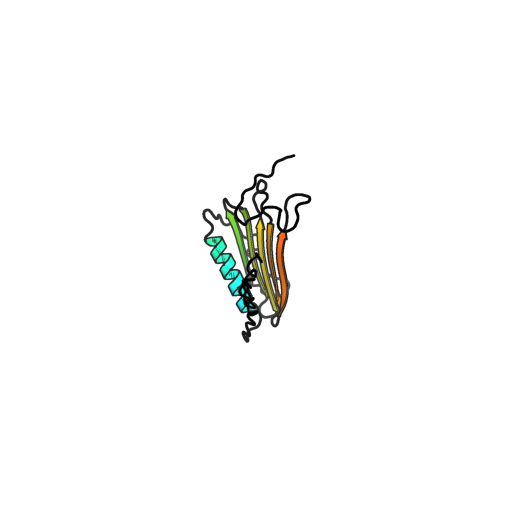A 1 96 ? -10.366 6.879 11.873 1.00 94.19 96 LEU A N 1
ATOM 752 C CA . LEU A 1 96 ? -10.116 6.421 10.510 1.00 94.19 96 LEU A CA 1
ATOM 753 C C . LEU A 1 96 ? -8.672 5.960 10.366 1.00 94.19 96 LEU A C 1
ATOM 755 O O . LEU A 1 96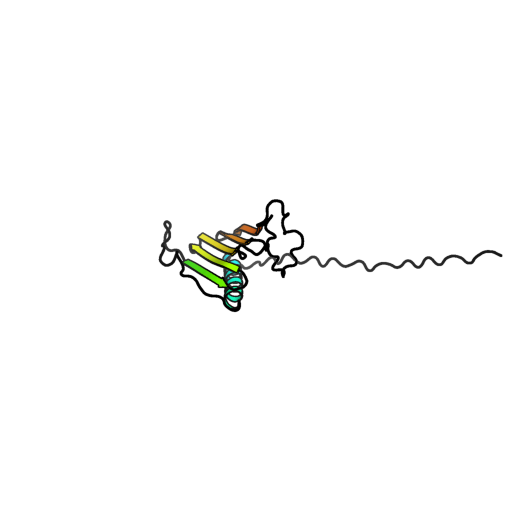 ? -7.752 6.638 10.817 1.00 94.19 96 LEU A O 1
ATOM 759 N N . LEU A 1 97 ? -8.479 4.844 9.678 1.00 96.19 97 LEU A N 1
ATOM 760 C CA . LEU A 1 97 ? -7.172 4.420 9.210 1.00 96.19 97 LEU A CA 1
ATOM 761 C C . LEU A 1 97 ? -7.285 4.032 7.738 1.00 96.19 97 LEU A C 1
ATOM 763 O O . LEU A 1 97 ? -8.096 3.177 7.376 1.00 96.19 97 LEU A O 1
ATOM 767 N N . VAL A 1 98 ? -6.464 4.676 6.912 1.00 97.00 98 VAL A N 1
ATOM 768 C CA . VAL A 1 98 ? -6.286 4.374 5.494 1.00 97.00 98 VAL A CA 1
ATOM 769 C C . VAL A 1 98 ? -4.862 3.877 5.282 1.00 97.00 98 VAL A C 1
ATOM 771 O O . VAL A 1 98 ? -3.898 4.526 5.687 1.00 97.00 98 VAL A O 1
ATOM 774 N N . LEU A 1 99 ? -4.736 2.707 4.668 1.00 98.00 99 LEU A N 1
ATOM 775 C CA . LEU A 1 99 ? -3.486 2.181 4.135 1.00 98.00 99 LEU A CA 1
ATOM 776 C C . LEU A 1 99 ? -3.628 2.150 2.619 1.00 98.00 99 LEU A C 1
ATOM 778 O O . LEU A 1 99 ? -4.493 1.440 2.119 1.00 98.00 99 LEU A O 1
ATOM 782 N N . HIS A 1 100 ? -2.768 2.882 1.926 1.00 97.81 100 HIS A N 1
ATOM 783 C CA . HIS A 1 100 ? -2.664 2.879 0.474 1.00 97.81 100 HIS A CA 1
ATOM 784 C C . HIS 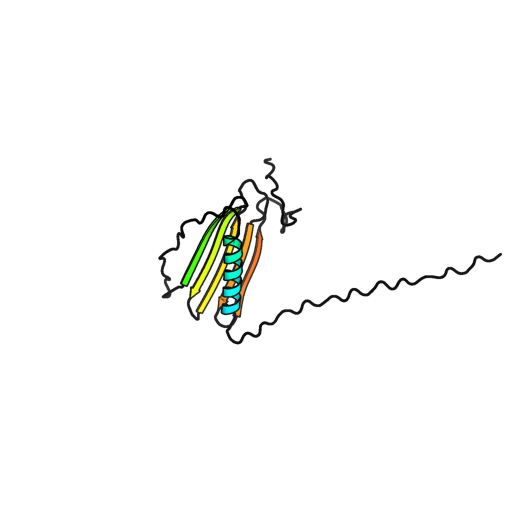A 1 100 ? -1.281 2.364 0.076 1.00 97.81 100 HIS A C 1
ATOM 786 O O . HIS A 1 100 ? -0.258 2.804 0.606 1.00 97.81 100 HIS A O 1
ATOM 792 N N . CYS A 1 101 ? -1.222 1.404 -0.840 1.00 98.19 101 CYS A N 1
ATOM 793 C CA . CYS A 1 101 ? 0.027 0.939 -1.423 1.00 98.19 101 CYS A CA 1
ATOM 794 C C . CYS A 1 101 ? -0.140 0.741 -2.924 1.00 98.19 101 CYS A C 1
ATOM 796 O O . CYS A 1 101 ? -0.900 -0.122 -3.357 1.00 98.19 101 CYS A O 1
ATOM 798 N N . CYS A 1 102 ? 0.617 1.502 -3.709 1.00 97.81 102 CYS A N 1
ATOM 799 C CA . CYS A 1 102 ? 0.598 1.425 -5.159 1.00 97.81 102 CYS A CA 1
ATOM 800 C C . CYS A 1 102 ? 2.016 1.299 -5.724 1.00 97.81 102 CYS A C 1
ATOM 802 O O . CYS A 1 102 ? 2.902 2.095 -5.399 1.00 97.81 102 CYS A O 1
ATOM 804 N N . ILE A 1 103 ? 2.249 0.287 -6.565 1.00 97.44 103 ILE A N 1
ATOM 805 C CA . ILE A 1 103 ? 3.530 0.063 -7.247 1.00 97.44 103 ILE A CA 1
ATOM 806 C C . ILE A 1 103 ? 3.308 0.157 -8.749 1.00 97.44 103 ILE A C 1
ATOM 808 O O . ILE A 1 103 ? 2.578 -0.636 -9.345 1.00 97.44 103 ILE A O 1
ATOM 812 N N . PHE A 1 104 ? 3.988 1.118 -9.357 1.00 96.50 104 PHE A N 1
ATOM 813 C CA . PHE A 1 104 ? 3.909 1.404 -10.774 1.00 96.50 104 PHE A CA 1
ATOM 814 C C . PHE A 1 104 ? 5.090 0.758 -11.511 1.00 96.50 104 PHE A C 1
ATOM 816 O O . PHE A 1 104 ? 6.241 1.085 -11.201 1.00 96.50 104 PHE A O 1
ATOM 823 N N . PRO A 1 105 ? 4.847 -0.102 -12.514 1.00 94.19 105 PRO A N 1
ATOM 824 C CA . PRO A 1 105 ? 5.906 -0.705 -13.331 1.00 94.19 105 PRO A CA 1
ATOM 825 C C . PRO A 1 105 ? 6.679 0.373 -14.104 1.00 94.19 105 PRO A C 1
ATOM 827 O O . PRO A 1 105 ? 6.271 1.531 -14.129 1.00 94.19 105 PRO A O 1
ATOM 830 N N . HIS A 1 106 ? 7.789 0.052 -14.762 1.00 94.19 106 HIS A N 1
ATOM 831 C CA . HIS A 1 106 ? 8.346 1.002 -15.738 1.00 94.19 106 HIS A CA 1
ATOM 832 C C . HIS A 1 106 ? 7.414 1.163 -16.944 1.00 94.19 106 HIS A C 1
ATOM 834 O O . HIS A 1 106 ? 6.522 0.347 -17.152 1.00 94.19 106 HIS A O 1
ATOM 840 N N . LEU A 1 107 ? 7.541 2.266 -17.687 1.00 90.75 107 LEU A N 1
ATOM 841 C CA . LEU A 1 107 ? 6.662 2.531 -18.837 1.00 90.75 107 LEU A CA 1
ATOM 842 C C . LEU A 1 107 ? 6.888 1.547 -19.989 1.00 90.75 107 LEU A C 1
ATOM 844 O O . LEU A 1 107 ? 6.010 1.391 -20.822 1.00 90.75 107 LEU A O 1
ATOM 848 N N . ASP A 1 108 ? 8.046 0.898 -20.023 1.00 88.12 108 ASP A N 1
ATOM 849 C CA . ASP A 1 108 ? 8.442 -0.146 -20.964 1.00 88.12 108 ASP A CA 1
ATOM 850 C C . ASP A 1 108 ? 8.211 -1.569 -20.415 1.00 88.12 108 ASP A C 1
ATOM 852 O O . ASP A 1 108 ? 8.545 -2.545 -21.086 1.00 88.12 108 ASP A O 1
ATOM 856 N N . ASP A 1 109 ? 7.616 -1.711 -19.225 1.00 86.38 109 ASP A N 1
ATOM 857 C CA . ASP A 1 109 ? 7.332 -2.990 -18.567 1.00 86.38 109 ASP A CA 1
ATOM 858 C C . ASP A 1 109 ? 5.821 -3.270 -18.550 1.00 86.38 109 ASP A C 1
ATOM 860 O O . ASP A 1 109 ? 5.038 -2.527 -17.959 1.00 86.38 109 ASP A O 1
ATOM 864 N N . ALA A 1 110 ? 5.410 -4.381 -19.168 1.00 86.50 110 ALA A N 1
ATOM 865 C CA . ALA A 1 110 ? 4.010 -4.814 -19.224 1.00 86.50 110 ALA A CA 1
ATOM 866 C C . ALA A 1 110 ? 3.477 -5.427 -17.910 1.00 86.50 110 ALA A C 1
ATOM 868 O O . ALA A 1 110 ? 2.375 -5.982 -17.879 1.00 86.50 110 ALA A O 1
ATOM 869 N N . SER A 1 111 ? 4.255 -5.397 -16.827 1.00 87.81 111 SER A N 1
ATOM 870 C CA . SER A 1 111 ? 3.773 -5.771 -15.498 1.00 87.81 111 SER A CA 1
ATOM 871 C C . SER A 1 111 ? 2.552 -4.923 -15.101 1.00 87.81 111 SER A C 1
ATOM 873 O O . SER A 1 111 ? 2.478 -3.752 -15.461 1.00 87.81 111 SER A O 1
ATOM 875 N N . PRO A 1 112 ? 1.576 -5.479 -14.363 1.00 90.94 112 PRO A N 1
ATOM 876 C CA . PRO A 1 112 ? 0.423 -4.710 -13.908 1.00 90.94 112 PRO A CA 1
ATOM 877 C C . PRO A 1 112 ? 0.822 -3.652 -12.875 1.00 90.94 112 PRO A C 1
ATOM 879 O O . PRO A 1 112 ? 1.838 -3.786 -12.186 1.00 90.94 112 PRO A O 1
ATOM 882 N N . VAL A 1 113 ? -0.033 -2.644 -12.708 1.00 93.94 113 VAL A N 1
ATOM 883 C CA . VAL A 1 113 ? 0.005 -1.785 -11.520 1.00 93.94 113 VAL A CA 1
ATOM 884 C C . VAL A 1 113 ? -0.492 -2.606 -10.334 1.00 93.94 113 VAL A C 1
ATOM 886 O O . VAL A 1 113 ? -1.582 -3.168 -10.378 1.00 93.94 113 VAL A O 1
ATOM 889 N N . PHE A 1 114 ? 0.311 -2.699 -9.278 1.00 95.31 114 PHE A N 1
ATOM 890 C CA . PHE A 1 114 ? -0.131 -3.310 -8.026 1.00 95.31 114 PHE A CA 1
ATOM 891 C C . PHE A 1 114 ? -0.815 -2.249 -7.173 1.00 95.31 114 PHE A C 1
ATOM 893 O O . PHE A 1 114 ? -0.177 -1.248 -6.856 1.00 95.31 114 PHE A O 1
ATOM 900 N N . GLY A 1 115 ? -2.062 -2.495 -6.777 1.00 96.75 115 GLY A N 1
ATOM 901 C CA . GLY A 1 115 ? -2.811 -1.663 -5.838 1.00 96.75 115 GLY A CA 1
ATOM 902 C C . GLY A 1 115 ? -3.275 -2.476 -4.635 1.00 96.75 115 GLY A C 1
ATOM 903 O O . GLY A 1 115 ? -3.820 -3.569 -4.789 1.00 96.75 115 GLY A O 1
ATOM 904 N N . PHE A 1 116 ? -3.055 -1.957 -3.431 1.00 97.75 116 PHE A N 1
ATOM 905 C CA . PHE A 1 116 ? -3.595 -2.509 -2.196 1.00 97.75 116 PHE A CA 1
ATOM 906 C C . PHE A 1 116 ? -4.065 -1.382 -1.281 1.00 97.75 116 PHE A C 1
ATOM 908 O O . PHE A 1 116 ? -3.247 -0.607 -0.784 1.00 97.75 116 PHE A O 1
ATOM 915 N N . ASP A 1 117 ? -5.370 -1.341 -1.027 1.00 98.19 117 ASP A N 1
ATOM 916 C CA . ASP A 1 117 ? -6.018 -0.286 -0.255 1.00 98.19 117 ASP A CA 1
ATOM 917 C C . ASP A 1 117 ? -6.856 -0.875 0.872 1.00 98.19 117 ASP A C 1
ATOM 919 O O . ASP A 1 117 ? -7.636 -1.809 0.675 1.00 98.19 117 ASP A O 1
ATOM 923 N N . VAL A 1 118 ? -6.729 -0.306 2.066 1.00 98.38 118 VAL A N 1
ATOM 924 C CA . VAL A 1 118 ? -7.573 -0.640 3.212 1.00 98.38 118 VAL A CA 1
ATOM 925 C C . VAL A 1 118 ? -8.095 0.641 3.829 1.00 98.38 118 VAL A C 1
ATOM 927 O O . VAL A 1 118 ? -7.321 1.528 4.173 1.00 98.38 118 VAL A O 1
ATOM 930 N N . VAL A 1 119 ? -9.407 0.699 4.031 1.00 97.94 119 VAL A N 1
ATOM 931 C CA . VAL A 1 119 ? -10.087 1.758 4.775 1.00 97.94 119 VAL A CA 1
ATOM 932 C C . VAL A 1 119 ? -10.794 1.109 5.952 1.00 97.94 119 VAL A C 1
ATOM 934 O O . VAL A 1 119 ? -11.547 0.146 5.785 1.00 97.94 119 VAL A O 1
ATOM 937 N N . ALA A 1 120 ? -10.548 1.612 7.156 1.00 97.88 120 ALA A N 1
ATOM 938 C CA . ALA A 1 120 ? -11.164 1.082 8.359 1.00 97.88 120 ALA A CA 1
ATOM 939 C C . ALA A 1 120 ? -11.582 2.180 9.330 1.00 97.88 120 ALA A C 1
ATOM 941 O O . ALA A 1 120 ? -10.875 3.168 9.530 1.00 97.88 120 ALA A O 1
ATOM 942 N N . GLY A 1 121 ? -12.723 1.946 9.975 1.00 95.69 121 GLY A N 1
ATOM 943 C CA . GLY A 1 121 ? -13.114 2.644 11.192 1.00 95.69 121 GLY A CA 1
ATOM 944 C C . GLY A 1 121 ? -12.658 1.880 12.441 1.00 95.69 121 GLY A C 1
ATOM 945 O O . GLY A 1 121 ? -12.021 0.829 12.332 1.00 95.69 121 GLY A O 1
ATOM 946 N N . PRO A 1 122 ? -13.026 2.349 13.643 1.00 93.81 122 PRO A N 1
ATOM 947 C CA . PRO A 1 122 ? -12.510 1.806 14.904 1.00 93.81 122 PRO A CA 1
ATOM 948 C C . PRO A 1 122 ? -12.910 0.350 15.161 1.00 93.81 122 PRO A C 1
ATOM 950 O O . PRO A 1 122 ? -12.208 -0.374 15.859 1.00 93.81 122 PRO A O 1
ATOM 953 N N . THR A 1 123 ? -14.039 -0.086 14.598 1.00 94.62 123 THR A N 1
ATOM 954 C CA . THR A 1 123 ? -14.635 -1.401 14.872 1.00 94.62 123 THR A CA 1
ATOM 955 C C . THR A 1 123 ? -14.517 -2.379 13.710 1.00 94.62 123 THR A C 1
ATOM 957 O O . THR A 1 123 ? -14.476 -3.585 13.935 1.00 94.62 123 THR A O 1
ATOM 960 N N . ARG A 1 124 ? -14.457 -1.894 12.463 1.00 94.38 124 ARG A N 1
ATOM 961 C CA . ARG A 1 124 ? -14.451 -2.746 11.267 1.00 94.38 124 ARG A CA 1
ATOM 962 C C . ARG A 1 124 ? -13.715 -2.116 10.092 1.00 94.38 124 ARG A C 1
ATOM 964 O O . ARG A 1 124 ? -13.662 -0.894 9.951 1.00 94.38 124 ARG A O 1
ATOM 971 N N . VAL A 1 125 ? -13.208 -2.981 9.219 1.00 97.06 125 VAL A N 1
ATOM 972 C CA . VAL A 1 125 ? -12.763 -2.606 7.874 1.00 97.06 125 VAL A CA 1
ATOM 973 C C . VAL A 1 125 ? -14.001 -2.270 7.042 1.00 97.06 125 VAL A C 1
ATOM 975 O O . VAL A 1 125 ? -14.952 -3.049 7.009 1.00 97.06 125 VAL A O 1
ATOM 978 N N . THR A 1 126 ? -14.011 -1.098 6.412 1.00 96.75 126 THR A N 1
ATOM 979 C CA . THR A 1 126 ? -15.107 -0.629 5.550 1.00 96.75 126 THR A CA 1
ATOM 980 C C . THR A 1 126 ? -14.799 -0.819 4.069 1.00 96.75 126 THR A C 1
ATOM 982 O O . THR A 1 126 ? -15.727 -0.939 3.277 1.00 96.75 126 THR A O 1
ATOM 985 N N . GLY A 1 127 ? -13.519 -0.904 3.700 1.00 96.38 127 GLY A N 1
ATOM 986 C CA . GLY A 1 127 ? -13.077 -1.228 2.348 1.00 96.38 127 GLY A CA 1
ATOM 987 C C . GLY A 1 127 ? -11.740 -1.961 2.363 1.00 96.38 127 GLY A C 1
ATOM 988 O O . GLY A 1 127 ? -10.851 -1.618 3.142 1.00 96.38 127 GLY A O 1
ATOM 989 N N . LEU A 1 128 ? -11.610 -2.978 1.514 1.00 96.75 128 LEU A N 1
ATOM 990 C CA . LEU A 1 128 ? -10.360 -3.686 1.254 1.00 96.75 128 LEU A CA 1
ATOM 991 C C . LEU A 1 128 ? -10.298 -3.996 -0.235 1.00 96.75 128 LEU A C 1
ATOM 993 O O . LEU A 1 128 ? -11.151 -4.715 -0.757 1.00 96.75 128 LEU A O 1
ATOM 997 N N . PHE A 1 129 ? -9.278 -3.470 -0.892 1.00 96.56 129 PHE A N 1
ATOM 998 C CA . PHE A 1 129 ? -9.072 -3.598 -2.322 1.00 96.56 129 PHE A CA 1
ATOM 999 C C . PHE A 1 129 ? -7.681 -4.168 -2.566 1.00 96.56 129 PHE A C 1
ATOM 1001 O O . PHE A 1 129 ? -6.703 -3.777 -1.931 1.00 96.56 129 PHE A O 1
ATOM 1008 N N . LEU A 1 130 ? -7.607 -5.131 -3.474 1.00 94.38 130 LEU A N 1
ATOM 1009 C CA . LEU A 1 130 ? -6.363 -5.669 -3.998 1.00 94.38 130 LEU A CA 1
ATOM 1010 C C . LEU A 1 130 ? -6.562 -5.801 -5.500 1.00 94.38 130 LEU A C 1
ATOM 1012 O O . LEU A 1 130 ? -7.406 -6.588 -5.929 1.00 94.38 130 LEU A O 1
ATOM 1016 N N . ASP A 1 131 ? -5.788 -5.048 -6.268 1.00 91.12 131 ASP A N 1
ATOM 1017 C CA . ASP A 1 131 ? -5.875 -5.040 -7.720 1.00 91.12 131 ASP A CA 1
ATOM 1018 C C . ASP A 1 131 ? -4.503 -5.232 -8.374 1.00 91.12 131 ASP A C 1
ATOM 1020 O O . ASP A 1 131 ? -3.454 -4.855 -7.842 1.00 91.12 131 ASP A O 1
ATOM 1024 N N . LEU A 1 132 ? -4.536 -5.857 -9.546 1.00 91.38 132 LEU A N 1
ATOM 1025 C CA . LEU A 1 132 ? -3.421 -5.975 -10.474 1.00 91.38 132 LEU A CA 1
ATOM 1026 C C . LEU A 1 132 ? -3.869 -5.367 -11.802 1.00 91.38 132 LEU A C 1
ATOM 1028 O O . LEU A 1 132 ? -4.155 -6.091 -12.759 1.00 91.38 132 LEU A O 1
ATOM 1032 N N . SER A 1 133 ? -3.950 -4.040 -11.842 1.00 90.88 133 SER A N 1
ATOM 1033 C CA . SER A 1 133 ? -4.533 -3.320 -12.968 1.00 90.88 133 SER A CA 1
ATOM 1034 C C . SER A 1 133 ? -3.670 -3.505 -14.227 1.00 90.88 133 SER A C 1
ATOM 1036 O O . SER A 1 133 ? -2.449 -3.310 -14.173 1.00 90.88 133 SER A O 1
ATOM 1038 N N . PRO A 1 134 ? -4.264 -3.873 -15.373 1.00 89.50 134 PRO A N 1
ATOM 1039 C CA . PRO A 1 134 ? -3.535 -4.061 -16.616 1.00 89.50 134 PRO A CA 1
ATOM 1040 C C . PRO A 1 134 ? -3.106 -2.698 -17.168 1.00 89.50 134 PRO A C 1
ATOM 1042 O O . PRO A 1 134 ? -3.825 -1.709 -17.047 1.00 89.50 134 PRO A O 1
ATOM 1045 N N . VAL A 1 135 ? -1.929 -2.649 -17.789 1.00 87.06 135 VAL A N 1
ATOM 1046 C CA . VAL A 1 135 ? -1.391 -1.425 -18.416 1.00 87.06 135 VAL A CA 1
ATOM 1047 C C . VAL A 1 135 ? -1.495 -1.444 -19.941 1.00 87.06 135 VAL A C 1
ATOM 1049 O O . VAL A 1 135 ? -1.300 -0.414 -20.581 1.00 87.06 135 VAL A O 1
ATOM 1052 N N . LEU A 1 136 ? -1.820 -2.601 -20.526 1.00 83.81 136 LEU A N 1
ATOM 1053 C CA . LEU A 1 136 ? -1.996 -2.776 -21.963 1.00 83.81 136 LEU A CA 1
ATOM 1054 C C . LEU A 1 136 ? -3.488 -2.860 -22.326 1.00 83.81 136 LEU A C 1
ATOM 1056 O O . LEU A 1 136 ? -4.245 -3.561 -21.645 1.00 83.81 136 LEU A O 1
ATOM 1060 N N . PRO A 1 137 ? -3.927 -2.197 -23.411 1.00 77.94 137 PRO A N 1
ATOM 1061 C CA . PRO A 1 137 ? -5.303 -2.300 -23.883 1.00 77.94 137 PRO A CA 1
ATOM 1062 C C . PRO A 1 137 ? -5.701 -3.750 -24.188 1.00 77.94 137 PRO A C 1
ATOM 1064 O O . PRO A 1 137 ? -5.022 -4.446 -24.941 1.00 77.94 137 PRO A O 1
ATOM 1067 N N . GLY A 1 138 ? -6.833 -4.193 -23.637 1.00 76.88 138 GLY A N 1
ATOM 1068 C CA . GLY A 1 138 ? -7.399 -5.520 -23.907 1.00 76.88 138 GLY A CA 1
ATOM 1069 C C . GLY A 1 138 ? -6.762 -6.681 -23.134 1.00 76.88 138 GLY A C 1
ATOM 1070 O O . GLY A 1 138 ? -7.181 -7.829 -23.322 1.00 76.88 138 GLY A O 1
ATOM 1071 N N . ASP A 1 139 ? -5.796 -6.414 -22.250 1.00 77.38 139 ASP A N 1
ATOM 1072 C CA . ASP A 1 139 ? -5.268 -7.447 -21.362 1.00 77.38 139 ASP A CA 1
ATOM 1073 C C . ASP A 1 139 ? -6.270 -7.778 -20.240 1.00 77.38 139 ASP A C 1
ATOM 1075 O O . ASP A 1 139 ? -6.801 -6.874 -19.591 1.00 77.38 139 ASP A O 1
ATOM 1079 N N . PRO A 1 140 ? -6.554 -9.073 -19.990 1.00 71.06 140 PRO A N 1
ATOM 1080 C CA . PRO A 1 140 ? -7.407 -9.475 -18.878 1.00 71.06 140 PRO A CA 1
ATOM 1081 C C . PRO A 1 140 ? -6.702 -9.232 -17.538 1.00 71.06 140 PRO A C 1
ATOM 1083 O O . PRO A 1 140 ? -5.480 -9.125 -17.485 1.00 71.06 140 PRO A O 1
ATOM 1086 N N . VAL A 1 141 ? -7.463 -9.216 -16.442 1.00 68.88 141 VAL A N 1
ATOM 1087 C CA . VAL A 1 141 ? -6.918 -9.168 -15.075 1.00 68.88 141 VAL A CA 1
ATOM 1088 C C . VAL A 1 141 ? -6.913 -10.577 -14.468 1.00 68.88 141 VAL A C 1
ATOM 1090 O O . VAL A 1 141 ? -7.980 -11.192 -14.401 1.00 68.88 141 VAL A O 1
ATOM 1093 N N . PRO A 1 142 ? -5.764 -11.115 -14.001 1.00 67.75 142 PRO A N 1
ATOM 1094 C CA . PRO A 1 142 ? -4.402 -10.584 -14.148 1.00 67.75 142 PRO A CA 1
ATOM 1095 C C . PRO A 1 142 ? -3.874 -10.711 -15.597 1.00 67.75 142 PRO A C 1
ATOM 1097 O O . PRO A 1 142 ? -4.334 -11.603 -16.322 1.00 67.75 142 PRO A O 1
ATOM 1100 N N . PRO A 1 143 ? -2.878 -9.892 -16.011 1.00 69.12 143 PRO A N 1
ATOM 1101 C CA . PRO A 1 143 ? -2.370 -9.879 -17.385 1.00 69.12 143 PRO A CA 1
ATOM 1102 C C . PRO A 1 143 ? -1.957 -11.265 -17.884 1.00 69.12 143 PRO A C 1
ATOM 1104 O O . PRO A 1 143 ? -1.334 -12.061 -17.166 1.00 69.12 143 PRO A O 1
ATOM 1107 N N . ARG A 1 144 ? -2.291 -11.570 -19.143 1.00 60.94 144 ARG A N 1
ATOM 1108 C CA . ARG A 1 144 ? -2.041 -12.885 -19.748 1.00 60.94 144 ARG A CA 1
ATOM 1109 C C . ARG A 1 144 ? -0.543 -13.221 -19.708 1.00 60.94 144 ARG A C 1
ATOM 1111 O O . ARG A 1 144 ? 0.290 -12.541 -20.298 1.00 60.94 144 ARG A O 1
ATOM 1118 N N . GLY A 1 145 ? -0.197 -14.317 -19.029 1.00 60.41 145 GLY A N 1
ATOM 1119 C CA . GLY A 1 145 ? 1.188 -14.787 -18.908 1.00 60.41 145 GLY A CA 1
ATOM 1120 C C . GLY A 1 145 ? 1.998 -14.146 -17.774 1.00 60.41 145 GLY A C 1
ATOM 1121 O O . GLY A 1 145 ? 3.169 -14.493 -17.611 1.00 60.41 145 GLY A O 1
ATOM 1122 N N . TRP A 1 146 ? 1.400 -13.279 -16.950 1.00 63.78 146 TRP A N 1
ATOM 1123 C CA . TRP A 1 146 ? 2.058 -12.768 -15.750 1.00 63.78 146 TRP A CA 1
ATOM 1124 C C . TRP A 1 146 ? 2.230 -13.892 -14.714 1.00 63.78 146 TRP A C 1
ATOM 1126 O O . TRP A 1 146 ? 1.269 -14.396 -14.135 1.00 63.78 146 TRP A O 1
ATOM 1136 N N . ARG A 1 147 ? 3.482 -14.321 -14.495 1.00 65.69 147 ARG A N 1
ATOM 1137 C CA . ARG A 1 147 ? 3.873 -15.346 -13.501 1.00 65.69 147 ARG A CA 1
ATOM 1138 C C . ARG A 1 147 ? 4.676 -14.758 -12.333 1.00 65.69 147 ARG A C 1
ATOM 1140 O O . ARG A 1 147 ? 5.539 -15.430 -11.774 1.00 65.69 147 ARG A O 1
ATOM 1147 N N . GLY A 1 148 ? 4.444 -13.484 -12.009 1.00 61.94 148 GLY A N 1
ATOM 1148 C CA . GLY A 1 148 ? 5.092 -12.798 -10.886 1.00 61.94 148 GLY A CA 1
ATOM 1149 C C . GLY A 1 148 ? 6.597 -12.547 -11.043 1.00 61.94 148 GLY A C 1
ATOM 1150 O O . GLY A 1 148 ? 7.266 -12.323 -10.038 1.00 61.94 148 GLY A O 1
ATOM 1151 N N . ARG A 1 149 ? 7.156 -12.636 -12.264 1.00 53.19 149 ARG A N 1
ATOM 1152 C CA . ARG A 1 149 ? 8.613 -12.518 -12.476 1.00 53.19 149 ARG A CA 1
ATOM 1153 C C . ARG A 1 149 ? 9.094 -12.112 -13.879 1.00 53.19 149 ARG A C 1
ATOM 1155 O O . ARG A 1 149 ? 10.242 -12.386 -14.208 1.00 53.19 149 ARG A O 1
ATOM 1162 N N . ALA A 1 150 ? 8.271 -11.489 -14.720 1.00 51.38 150 ALA A N 1
ATOM 1163 C CA . ALA A 1 150 ? 8.678 -11.191 -16.095 1.00 51.38 150 ALA A CA 1
ATOM 1164 C C . ALA A 1 150 ? 8.599 -9.694 -16.397 1.00 51.38 150 ALA A C 1
ATOM 1166 O O . ALA A 1 150 ? 7.501 -9.166 -16.533 1.00 51.38 150 ALA A O 1
ATOM 1167 N N . ARG A 1 151 ? 9.765 -9.060 -16.580 1.00 54.69 151 ARG A N 1
ATOM 1168 C CA . ARG A 1 151 ? 9.873 -7.859 -17.413 1.00 54.69 151 ARG A CA 1
ATOM 1169 C C . ARG A 1 151 ? 9.543 -8.304 -18.829 1.00 54.69 151 ARG A C 1
ATOM 1171 O O . ARG A 1 151 ? 10.346 -9.001 -19.452 1.00 54.69 151 ARG A O 1
ATOM 1178 N N . ARG A 1 152 ? 8.342 -8.004 -19.308 1.00 58.78 152 ARG A N 1
ATOM 1179 C CA . ARG A 1 152 ? 8.049 -8.144 -20.734 1.00 58.78 152 ARG A CA 1
ATOM 1180 C C . ARG A 1 152 ? 8.171 -6.746 -21.320 1.00 58.78 152 ARG A C 1
ATOM 1182 O O . ARG A 1 152 ? 7.409 -5.886 -20.878 1.00 58.78 152 ARG A O 1
ATOM 1189 N N . PRO A 1 153 ? 9.110 -6.515 -22.251 1.00 61.12 153 PRO A N 1
ATOM 1190 C CA . PRO A 1 153 ? 9.126 -5.258 -22.971 1.00 61.12 153 PRO A CA 1
ATOM 1191 C C . PRO A 1 153 ? 7.772 -5.092 -23.658 1.00 61.12 153 PRO A C 1
ATOM 1193 O O . PRO A 1 153 ? 7.257 -6.044 -24.259 1.00 61.12 153 PRO A O 1
ATOM 1196 N N . ILE A 1 154 ? 7.179 -3.909 -23.531 1.00 61.31 154 ILE A N 1
ATOM 1197 C CA . ILE A 1 154 ? 6.000 -3.557 -24.317 1.00 61.31 154 ILE A CA 1
ATOM 1198 C C . ILE A 1 154 ? 6.438 -3.583 -25.782 1.00 61.31 154 ILE A C 1
ATOM 1200 O O . ILE A 1 154 ? 7.252 -2.767 -26.206 1.00 61.31 154 ILE A O 1
ATOM 1204 N N . GLN A 1 155 ? 5.950 -4.555 -26.556 1.00 58.34 155 GLN A N 1
ATOM 1205 C CA . GLN A 1 155 ? 6.124 -4.521 -28.003 1.00 58.34 155 GLN A CA 1
ATOM 1206 C C . GLN A 1 155 ? 5.297 -3.342 -28.516 1.00 58.34 155 GLN A C 1
ATOM 1208 O O . GLN A 1 155 ? 4.066 -3.403 -28.515 1.00 58.34 155 GLN A O 1
ATOM 1213 N N . ALA A 1 156 ? 5.976 -2.251 -28.875 1.00 49.97 156 ALA A N 1
ATOM 1214 C CA . ALA A 1 156 ? 5.362 -1.146 -29.593 1.00 49.97 156 ALA A CA 1
ATOM 1215 C C . ALA A 1 156 ? 4.733 -1.707 -30.877 1.00 49.97 156 ALA A C 1
ATOM 1217 O O . ALA A 1 156 ? 5.382 -2.466 -31.602 1.00 49.97 156 ALA A O 1
ATOM 1218 N N . ARG A 1 157 ? 3.452 -1.404 -31.088 1.00 44.22 157 ARG A N 1
ATOM 1219 C CA . ARG A 1 157 ? 2.779 -1.641 -32.366 1.00 44.22 157 ARG A CA 1
ATOM 1220 C C . ARG A 1 157 ? 3.148 -0.548 -33.350 1.00 44.22 157 ARG A C 1
ATOM 1222 O O . ARG A 1 157 ? 3.292 0.604 -32.884 1.00 44.22 157 ARG A O 1
#

Sequence (157 aa):
MRPPPRCRLLLRRPRQRRRRRSIISLESGGGPFPAIRAAAAAFRTKLLHVPGLRREEDPAAGIQGIAGPVLWRNLIGRAPGFRRAHLEVLEVPGRLLVLHCCIFPHLDDASPVFGFDVVAGPTRVTGLFLDLSPVLPGDPVPPRGWRGRARRPIQAR